Protein AF-A0A6N6TD34-F1 (afdb_monomer_lite)

Radius of gyration: 22.25 Å; chains: 1; bounding box: 47×46×66 Å

Structure (mmCIF, N/CA/C/O backbone):
data_AF-A0A6N6TD34-F1
#
_entry.id   AF-A0A6N6TD34-F1
#
loop_
_atom_site.group_PDB
_atom_site.id
_atom_site.type_symbol
_atom_site.label_atom_id
_atom_site.label_alt_id
_atom_site.label_comp_id
_atom_site.label_asym_id
_atom_site.label_entity_id
_atom_site.label_seq_id
_atom_site.pdbx_PDB_ins_code
_atom_site.Cartn_x
_atom_site.Cartn_y
_atom_site.Cartn_z
_atom_site.occupancy
_atom_site.B_iso_or_equiv
_atom_site.auth_seq_id
_atom_site.auth_comp_id
_atom_site.auth_asym_id
_atom_site.auth_atom_id
_atom_site.pdbx_PDB_model_num
ATOM 1 N N . MET A 1 1 ? 0.868 10.372 37.284 1.00 61.16 1 MET A N 1
ATOM 2 C CA . MET A 1 1 ? 1.304 11.364 36.272 1.00 61.16 1 MET A CA 1
ATOM 3 C C . MET A 1 1 ? 1.058 10.927 34.825 1.00 61.16 1 MET A C 1
ATOM 5 O O . MET A 1 1 ? 0.342 11.646 34.143 1.00 61.16 1 MET A O 1
ATOM 9 N N . ALA A 1 2 ? 1.577 9.792 34.326 1.00 65.50 2 ALA A N 1
ATOM 10 C CA . ALA A 1 2 ? 1.318 9.365 32.933 1.00 65.50 2 ALA A CA 1
ATOM 11 C C . ALA A 1 2 ? -0.139 8.908 32.682 1.00 65.50 2 ALA A C 1
ATOM 13 O O . ALA A 1 2 ? -0.733 9.265 31.669 1.00 65.50 2 ALA A O 1
ATOM 14 N N . CYS A 1 3 ? -0.744 8.189 33.636 1.00 72.50 3 CYS A N 1
ATOM 15 C CA . CYS A 1 3 ? -2.133 7.716 33.539 1.00 72.50 3 CYS A CA 1
ATOM 16 C C . CYS A 1 3 ? -3.143 8.881 33.466 1.00 72.50 3 CYS A C 1
ATOM 18 O O . CYS A 1 3 ? -4.057 8.882 32.643 1.00 72.50 3 CYS A O 1
ATOM 20 N N . ASP A 1 4 ? -2.903 9.937 34.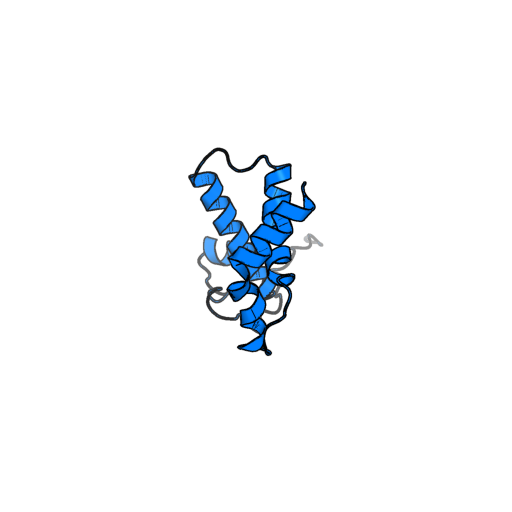250 1.00 85.25 4 ASP A N 1
ATOM 21 C CA . ASP A 1 4 ? -3.771 11.119 34.314 1.00 85.25 4 ASP A CA 1
ATOM 22 C C . ASP A 1 4 ? -3.804 11.904 32.993 1.00 85.25 4 ASP A C 1
ATOM 24 O O . ASP A 1 4 ? -4.788 12.571 32.681 1.00 85.25 4 ASP A O 1
ATOM 28 N N . GLN A 1 5 ? -2.727 11.856 32.201 1.00 85.75 5 GLN A N 1
ATOM 29 C CA . GLN A 1 5 ? -2.686 12.505 30.887 1.00 85.75 5 GLN A CA 1
ATOM 30 C C . GLN A 1 5 ? -3.491 11.729 29.841 1.00 85.75 5 GLN A C 1
ATOM 32 O O . GLN A 1 5 ? -4.214 12.346 29.059 1.00 85.75 5 GLN A O 1
ATOM 37 N N . VAL A 1 6 ? -3.418 10.395 29.860 1.00 85.81 6 VAL A N 1
ATOM 38 C CA . VAL A 1 6 ? -4.194 9.535 28.953 1.00 85.81 6 VAL A CA 1
ATOM 39 C C . VAL A 1 6 ? -5.693 9.687 29.219 1.00 85.81 6 VAL A C 1
ATOM 41 O O . VAL A 1 6 ? -6.456 9.925 28.285 1.00 85.81 6 VAL A O 1
ATOM 44 N N . LEU A 1 7 ? -6.107 9.651 30.491 1.00 87.75 7 LEU A N 1
ATOM 45 C CA . LEU A 1 7 ? -7.499 9.870 30.904 1.00 87.75 7 LEU A CA 1
ATOM 46 C C . LEU A 1 7 ? -8.027 11.242 30.466 1.00 87.75 7 LEU A C 1
ATOM 48 O O . LEU A 1 7 ? -9.112 11.329 29.894 1.00 87.75 7 LEU A O 1
ATOM 52 N N . ARG A 1 8 ? -7.238 12.308 30.659 1.00 89.00 8 ARG A N 1
ATOM 53 C CA . ARG A 1 8 ? -7.602 13.656 30.193 1.00 89.00 8 ARG A CA 1
ATOM 54 C C . ARG A 1 8 ? -7.751 13.734 28.674 1.00 89.00 8 ARG A C 1
ATOM 56 O O . ARG A 1 8 ? -8.643 14.426 28.193 1.00 89.00 8 ARG A O 1
ATOM 63 N N . GLY A 1 9 ? -6.904 13.036 27.918 1.00 86.75 9 GLY A N 1
ATOM 64 C CA . GLY A 1 9 ? -7.044 12.925 26.464 1.00 86.75 9 GLY A CA 1
ATOM 65 C C . GLY A 1 9 ? -8.335 12.210 26.063 1.00 86.75 9 GLY A C 1
ATOM 66 O O . GLY A 1 9 ? -9.062 12.693 25.201 1.00 86.75 9 GLY A O 1
ATOM 67 N N . PHE A 1 10 ? -8.667 11.111 26.743 1.00 85.31 10 PHE A N 1
ATOM 68 C CA . PHE A 1 10 ? -9.892 10.354 26.483 1.00 85.31 10 PHE A CA 1
ATOM 69 C C . PHE A 1 10 ? -11.153 11.179 26.766 1.00 85.31 10 PHE A C 1
ATOM 71 O O . PHE A 1 10 ? -12.077 11.186 25.960 1.00 85.31 10 PHE A O 1
ATOM 78 N N . GLN A 1 11 ? -11.166 11.933 27.870 1.00 87.25 11 GLN A N 1
ATOM 79 C CA . GLN A 1 11 ? -12.269 12.836 28.216 1.00 87.25 11 GLN A CA 1
ATOM 80 C C . GLN A 1 11 ? -12.452 13.953 27.181 1.00 87.25 11 GLN A C 1
ATOM 82 O O . GLN A 1 11 ? -13.576 14.245 26.787 1.00 87.25 11 GLN A O 1
ATOM 87 N N . ARG A 1 12 ? -11.356 14.552 26.696 1.00 89.06 12 ARG A N 1
ATOM 88 C CA . ARG A 1 12 ? -11.404 15.603 25.662 1.00 89.06 12 ARG A CA 1
ATOM 89 C C . ARG A 1 12 ? -11.908 15.091 24.313 1.00 89.06 12 ARG A C 1
ATOM 91 O O . ARG A 1 12 ? -12.532 15.846 23.578 1.00 89.06 12 ARG A O 1
ATOM 98 N N . ASN A 1 13 ? -11.645 13.825 23.999 1.00 85.56 13 ASN A N 1
ATOM 99 C CA . ASN A 1 13 ? -11.964 13.213 22.711 1.00 85.56 13 ASN A CA 1
ATOM 100 C C . ASN A 1 13 ? -13.123 12.211 22.794 1.00 85.56 13 ASN A C 1
ATOM 102 O O . ASN A 1 13 ? -13.284 11.419 21.874 1.00 85.56 13 ASN A O 1
ATOM 106 N N . GLN A 1 14 ? -13.938 12.243 23.854 1.00 83.88 14 GLN A N 1
ATOM 107 C CA . GLN A 1 14 ? -14.966 11.234 24.142 1.00 83.88 14 GLN A CA 1
ATOM 108 C C . GLN A 1 14 ? -15.951 10.995 22.986 1.00 83.88 14 GLN A C 1
ATOM 110 O O . GLN A 1 14 ? -16.412 9.872 22.791 1.00 83.88 14 GLN A O 1
ATOM 115 N N . ALA A 1 15 ? -16.245 12.026 22.193 1.00 85.25 15 ALA A N 1
ATOM 116 C CA . ALA A 1 15 ? -17.125 11.909 21.036 1.00 85.25 15 ALA A CA 1
ATOM 117 C C . ALA A 1 15 ? -16.579 10.954 19.957 1.00 85.25 15 ALA A C 1
ATOM 119 O O . ALA A 1 15 ? -17.361 10.277 19.300 1.00 85.25 15 ALA A O 1
ATOM 120 N N . GLU A 1 16 ? -15.256 10.857 19.784 1.00 82.31 16 GLU A N 1
ATOM 121 C CA . GLU A 1 16 ? -14.639 10.054 18.719 1.00 82.31 16 GLU A CA 1
ATOM 122 C C . GLU A 1 16 ? -14.764 8.533 18.959 1.00 82.31 16 GLU A C 1
ATOM 124 O O . GLU A 1 16 ? -15.252 7.844 18.062 1.00 82.31 16 GLU A O 1
ATOM 129 N N . PRO A 1 17 ? -14.424 7.974 20.144 1.00 76.44 17 PRO A N 1
ATOM 130 C CA . PRO A 1 17 ? -14.654 6.560 20.447 1.00 76.44 17 PRO A CA 1
ATOM 131 C C . PRO A 1 17 ? -16.132 6.158 20.438 1.00 76.44 17 PRO A C 1
ATOM 133 O O . PRO A 1 17 ? -16.449 5.018 20.109 1.00 76.44 17 PRO A O 1
ATOM 136 N N . LEU A 1 18 ? -17.041 7.072 20.802 1.00 84.75 18 LEU A N 1
ATOM 137 C CA . LEU A 1 18 ? -18.475 6.778 20.892 1.00 84.75 18 LEU A CA 1
ATOM 138 C C . LEU A 1 18 ? -19.179 6.720 19.529 1.00 84.75 18 LEU A C 1
ATOM 140 O O . LEU A 1 18 ? -20.274 6.167 19.460 1.00 84.75 18 LEU A O 1
ATOM 144 N N . ARG A 1 19 ? -18.535 7.166 18.437 1.00 82.62 19 ARG A N 1
ATOM 145 C CA . ARG A 1 19 ? -19.054 7.019 17.059 1.00 82.62 19 ARG A CA 1
ATOM 146 C C . ARG A 1 19 ? -19.368 5.569 16.679 1.00 82.62 19 ARG A C 1
ATOM 148 O O . ARG A 1 19 ? -20.131 5.331 15.748 1.00 82.62 19 ARG A O 1
ATOM 155 N N . VAL A 1 20 ? -18.786 4.591 17.375 1.00 83.06 20 VAL A N 1
ATOM 156 C CA . VAL A 1 20 ? -19.076 3.171 17.140 1.00 83.06 20 VAL A CA 1
ATOM 157 C C . VAL A 1 20 ? -20.521 2.792 17.475 1.00 83.06 20 VAL A C 1
ATOM 159 O O . VAL A 1 20 ? -21.049 1.851 16.891 1.00 83.06 20 VAL A O 1
ATOM 162 N N . LEU A 1 21 ? -21.184 3.543 18.362 1.00 87.31 21 LEU A N 1
ATOM 163 C CA . LEU A 1 21 ? -22.600 3.338 18.680 1.00 87.31 21 LEU A CA 1
ATOM 164 C C . LEU A 1 21 ? -23.507 3.708 17.496 1.00 87.31 21 LEU A C 1
ATOM 166 O O . LEU A 1 21 ? -24.531 3.062 17.293 1.00 87.31 21 LEU A O 1
ATOM 170 N N . ASP A 1 22 ? -23.097 4.682 16.677 1.00 89.50 22 ASP A N 1
ATOM 171 C CA . ASP A 1 22 ? -23.826 5.098 15.471 1.00 89.50 22 ASP A CA 1
ATOM 172 C C . ASP A 1 22 ? -23.577 4.161 14.273 1.00 89.50 22 ASP A C 1
ATOM 174 O O . ASP A 1 22 ? -24.336 4.166 13.301 1.00 89.50 22 ASP A O 1
ATOM 178 N N . ARG A 1 23 ? -22.484 3.383 14.305 1.00 86.38 23 ARG A N 1
ATOM 179 C CA . ARG A 1 23 ? -22.021 2.501 13.216 1.00 86.38 23 ARG A CA 1
ATOM 180 C C . ARG A 1 23 ? -21.552 1.144 13.755 1.00 86.38 23 ARG A C 1
ATOM 182 O O . ARG A 1 23 ? -20.350 0.864 13.743 1.00 86.38 23 ARG A O 1
ATOM 189 N N . PRO A 1 24 ? -22.483 0.287 14.209 1.00 83.25 24 PRO A N 1
ATOM 190 C CA . PRO A 1 24 ? -22.146 -1.011 14.798 1.00 83.25 24 PRO A CA 1
ATOM 191 C C . PRO A 1 24 ? -21.564 -2.008 13.782 1.00 83.25 24 PRO A C 1
ATOM 193 O O . PRO A 1 24 ? -20.987 -3.020 14.170 1.00 83.25 24 PRO A O 1
ATOM 196 N N . ASP A 1 25 ? -21.708 -1.738 12.482 1.00 88.81 25 ASP A N 1
ATOM 197 C CA . ASP A 1 25 ? -21.123 -2.521 11.392 1.00 88.81 25 ASP A CA 1
ATOM 198 C C . ASP A 1 25 ? -19.595 -2.360 11.281 1.00 88.81 25 ASP A C 1
ATOM 200 O O . ASP A 1 25 ? -18.916 -3.220 10.710 1.00 88.81 25 ASP A O 1
ATOM 204 N N . LEU A 1 26 ? -19.034 -1.284 11.843 1.00 82.81 26 LEU A N 1
ATOM 205 C CA . LEU A 1 26 ? -17.600 -1.026 11.818 1.00 82.81 26 LEU A CA 1
ATOM 206 C C . LEU A 1 26 ? -16.896 -1.657 13.031 1.00 82.81 26 LEU A C 1
ATOM 208 O O . LEU A 1 26 ? -17.380 -1.560 14.159 1.00 82.81 26 LEU A O 1
ATOM 212 N N . PRO A 1 27 ? -15.707 -2.263 12.850 1.00 83.81 27 PRO A N 1
ATOM 213 C CA . PRO A 1 27 ? -14.945 -2.797 13.972 1.00 83.81 27 PRO A CA 1
ATOM 214 C C . PRO A 1 27 ? -14.549 -1.704 14.975 1.00 83.81 27 PRO A C 1
ATOM 216 O O . PRO A 1 27 ? -14.009 -0.671 14.586 1.00 83.81 27 PRO A O 1
ATOM 219 N N . ILE A 1 28 ? -14.692 -1.994 16.273 1.00 85.50 28 ILE A N 1
ATOM 220 C CA . ILE A 1 28 ? -14.240 -1.126 17.382 1.00 85.50 28 ILE A CA 1
ATOM 221 C C . ILE A 1 28 ? -12.720 -0.875 17.385 1.00 85.50 28 ILE A C 1
ATOM 223 O O . ILE A 1 28 ? -12.232 0.014 18.077 1.00 85.50 28 ILE A O 1
ATOM 227 N N . HIS A 1 29 ? -11.956 -1.691 16.654 1.00 84.50 29 HIS A N 1
ATOM 228 C CA . HIS A 1 29 ? -10.499 -1.666 16.629 1.00 84.50 29 HIS A CA 1
ATOM 229 C C . HIS A 1 29 ? -9.955 -1.212 15.268 1.00 84.50 29 HIS A C 1
ATOM 231 O O . HIS A 1 29 ? -10.480 -1.541 14.201 1.00 84.50 29 HIS A O 1
ATOM 237 N N . ASN A 1 30 ? -8.801 -0.556 15.287 1.00 87.88 30 ASN A N 1
ATOM 238 C CA . ASN A 1 30 ? -8.093 -0.069 14.101 1.00 87.88 30 ASN A CA 1
ATOM 239 C C . ASN A 1 30 ? -7.037 -1.066 13.561 1.00 87.88 30 ASN A C 1
ATOM 241 O O . ASN A 1 30 ? -6.242 -0.692 12.697 1.00 87.88 30 ASN A O 1
ATOM 245 N N . ASN A 1 31 ? -7.033 -2.329 14.019 1.00 90.00 31 ASN A N 1
ATOM 246 C CA . ASN A 1 31 ? -5.998 -3.342 13.736 1.00 90.00 31 ASN A CA 1
ATOM 247 C C . ASN A 1 31 ? -5.573 -3.432 12.258 1.00 90.00 31 ASN A C 1
ATOM 249 O O . ASN A 1 31 ? -4.385 -3.555 11.948 1.00 90.00 31 ASN A O 1
ATOM 253 N N . ARG A 1 32 ? -6.533 -3.364 11.322 1.00 86.06 32 ARG A N 1
ATOM 254 C CA . ARG A 1 32 ? -6.248 -3.377 9.875 1.00 86.06 32 ARG A CA 1
ATOM 255 C C . ARG A 1 32 ? -5.429 -2.161 9.438 1.00 86.06 32 ARG A C 1
ATOM 257 O O . ARG A 1 32 ? -4.461 -2.320 8.699 1.00 86.06 32 ARG A O 1
ATOM 264 N N . GLY A 1 33 ? -5.784 -0.972 9.919 1.00 85.69 33 GLY A N 1
ATOM 265 C CA . GLY A 1 33 ? -5.054 0.260 9.629 1.00 85.69 33 GLY A CA 1
ATOM 266 C C . GLY A 1 33 ? -3.650 0.250 10.232 1.00 85.69 33 GLY A C 1
ATOM 267 O O . GLY A 1 33 ? -2.682 0.571 9.544 1.00 85.69 33 GLY A O 1
ATOM 268 N N . GLU A 1 34 ? -3.511 -0.195 11.483 1.00 91.75 34 GLU A N 1
ATOM 269 C CA . GLU A 1 34 ? -2.196 -0.320 12.124 1.00 91.75 34 GLU A CA 1
ATOM 270 C C . GLU A 1 34 ? -1.291 -1.295 11.377 1.00 91.75 34 GLU A C 1
ATOM 272 O O . GLU A 1 34 ? -0.124 -0.990 11.127 1.00 91.75 34 GLU A O 1
ATOM 277 N N . THR A 1 35 ? -1.837 -2.440 10.961 1.00 89.38 35 THR A N 1
ATOM 278 C CA . THR A 1 35 ? -1.110 -3.433 10.164 1.00 89.38 35 THR A CA 1
ATOM 279 C C . THR A 1 35 ? -0.634 -2.836 8.841 1.00 89.38 35 THR A C 1
ATOM 281 O O . THR A 1 35 ? 0.551 -2.945 8.518 1.00 89.38 35 THR A O 1
ATOM 284 N N . ASP A 1 36 ? -1.509 -2.127 8.122 1.00 86.12 36 ASP A N 1
ATOM 285 C CA . ASP A 1 36 ? -1.165 -1.471 6.858 1.00 86.12 36 ASP A CA 1
ATOM 286 C C . ASP A 1 36 ? -0.066 -0.401 7.046 1.00 86.12 36 ASP A C 1
ATOM 288 O O . ASP A 1 36 ? 0.800 -0.235 6.181 1.00 86.12 36 ASP A O 1
ATOM 292 N N . LEU A 1 37 ? -0.028 0.307 8.178 1.00 86.62 37 LEU A N 1
ATOM 293 C CA . LEU A 1 37 ? 1.005 1.309 8.475 1.00 86.62 37 LEU A CA 1
ATOM 294 C C . LEU A 1 37 ? 2.320 0.702 8.982 1.00 86.62 37 LEU A C 1
ATOM 296 O O . LEU A 1 37 ? 3.396 1.273 8.759 1.00 86.62 37 LEU A O 1
ATOM 300 N N . ARG A 1 38 ? 2.260 -0.461 9.636 1.00 89.31 38 ARG A N 1
ATOM 301 C CA . ARG A 1 38 ? 3.392 -1.076 10.342 1.00 89.31 38 ARG A CA 1
ATOM 302 C C . ARG A 1 38 ? 4.595 -1.315 9.441 1.00 89.31 38 ARG A C 1
ATOM 304 O O . ARG A 1 38 ? 5.725 -1.062 9.857 1.00 89.31 38 ARG A O 1
ATOM 311 N N . ASP A 1 39 ? 4.373 -1.747 8.205 1.00 87.31 39 ASP A N 1
ATOM 312 C CA . ASP A 1 39 ? 5.455 -2.004 7.251 1.00 87.31 39 ASP A CA 1
ATOM 313 C C . ASP A 1 39 ? 6.216 -0.724 6.882 1.00 87.31 39 ASP A C 1
ATOM 315 O O . ASP A 1 39 ? 7.449 -0.725 6.819 1.00 87.31 39 ASP A O 1
ATOM 319 N N . ARG A 1 40 ? 5.505 0.405 6.733 1.00 86.25 40 ARG A N 1
ATOM 320 C CA . ARG A 1 40 ? 6.124 1.716 6.476 1.00 86.25 40 ARG A CA 1
ATOM 321 C C . ARG A 1 40 ? 6.977 2.149 7.663 1.00 86.25 40 ARG A C 1
ATOM 323 O O . ARG A 1 40 ? 8.116 2.576 7.468 1.00 86.25 40 ARG A O 1
ATOM 330 N N . VAL A 1 41 ? 6.455 2.002 8.881 1.00 89.38 41 VAL A N 1
ATOM 331 C CA . VAL A 1 41 ? 7.158 2.367 10.122 1.00 89.38 41 VAL A CA 1
ATOM 332 C C . VAL A 1 41 ? 8.403 1.504 10.324 1.00 89.38 41 VAL A C 1
ATOM 334 O O . VAL A 1 41 ? 9.488 2.046 10.537 1.00 89.38 41 VAL A O 1
ATOM 337 N N . LYS A 1 42 ? 8.287 0.178 10.172 1.00 90.12 42 LYS A N 1
ATOM 338 C CA . LYS A 1 42 ? 9.426 -0.753 10.235 1.00 90.12 42 LYS A CA 1
ATOM 339 C C . LYS A 1 42 ? 10.502 -0.368 9.229 1.00 90.12 42 LYS A C 1
ATOM 341 O O . LYS A 1 42 ? 11.662 -0.197 9.597 1.00 90.12 42 LYS A O 1
ATOM 346 N N . LYS A 1 43 ? 10.120 -0.169 7.964 1.00 86.25 43 LYS A N 1
ATOM 347 C CA . LYS A 1 43 ? 11.090 0.142 6.916 1.00 86.25 43 LYS A CA 1
ATOM 348 C C . LYS A 1 43 ? 11.698 1.533 7.097 1.00 86.25 43 LYS A C 1
ATOM 350 O O . LYS A 1 43 ? 12.849 1.721 6.724 1.00 86.25 43 LYS A O 1
ATOM 355 N N . ARG A 1 44 ? 10.971 2.509 7.658 1.00 87.69 44 ARG A N 1
ATOM 356 C CA . ARG A 1 44 ? 11.527 3.823 8.036 1.00 87.69 44 ARG A CA 1
ATOM 357 C C . ARG A 1 44 ? 12.559 3.678 9.148 1.00 87.69 44 ARG A C 1
ATOM 359 O O . ARG A 1 44 ? 13.610 4.298 9.054 1.00 87.69 44 ARG A O 1
ATOM 366 N N . ARG A 1 45 ? 12.264 2.864 10.166 1.00 87.69 45 ARG A N 1
ATOM 367 C CA . ARG A 1 45 ? 13.169 2.622 11.296 1.00 87.69 45 ARG A CA 1
ATOM 368 C C . ARG A 1 45 ? 14.487 2.000 10.838 1.00 87.69 45 ARG A C 1
ATOM 370 O O . ARG A 1 45 ? 15.534 2.428 11.294 1.00 87.69 45 ARG A O 1
ATOM 377 N N . ILE A 1 46 ? 14.427 1.046 9.908 1.00 87.75 46 ILE A N 1
ATOM 378 C CA . ILE A 1 46 ? 15.618 0.386 9.349 1.00 87.75 46 ILE A CA 1
ATOM 379 C C . ILE A 1 46 ? 16.382 1.320 8.403 1.00 87.75 46 ILE A C 1
ATOM 381 O O . ILE A 1 46 ? 17.599 1.405 8.475 1.00 87.75 46 ILE A O 1
ATOM 385 N N . SER A 1 47 ? 15.685 2.035 7.513 1.00 81.81 47 SER A N 1
ATOM 386 C CA . SER A 1 47 ? 16.340 2.844 6.476 1.00 81.81 47 SER A CA 1
ATOM 387 C C . SER A 1 47 ? 16.652 4.285 6.895 1.00 81.81 47 SER A C 1
ATOM 389 O O . SER A 1 47 ? 16.998 5.079 6.029 1.00 81.81 47 SER A O 1
ATOM 391 N N . ALA A 1 48 ? 16.424 4.655 8.161 1.00 84.94 48 ALA A N 1
ATOM 392 C CA . ALA A 1 48 ? 16.468 6.036 8.664 1.00 84.94 48 ALA A CA 1
ATOM 393 C C . ALA A 1 48 ? 15.609 7.050 7.864 1.00 84.94 48 ALA A C 1
ATOM 395 O O . ALA A 1 48 ? 15.848 8.254 7.890 1.00 84.94 48 ALA A O 1
ATOM 396 N N . GLY A 1 49 ? 14.566 6.575 7.172 1.00 82.50 49 GLY A N 1
ATOM 397 C CA . GLY A 1 49 ? 13.722 7.402 6.300 1.00 82.50 49 GLY A CA 1
ATOM 398 C C . GLY A 1 49 ? 14.367 7.794 4.962 1.00 82.50 49 GLY A C 1
ATOM 399 O O . GLY A 1 49 ? 15.391 7.252 4.563 1.00 82.50 49 GLY A O 1
ATOM 400 N N . ALA A 1 50 ? 13.705 8.687 4.223 1.00 83.19 50 ALA A N 1
ATOM 401 C CA . ALA A 1 50 ? 14.216 9.249 2.972 1.00 83.19 50 ALA A CA 1
ATOM 402 C C . ALA A 1 50 ? 14.867 10.612 3.243 1.00 83.19 50 ALA A C 1
ATOM 404 O O . ALA A 1 50 ? 14.314 11.413 3.997 1.00 83.19 50 ALA A O 1
ATOM 405 N N . ARG A 1 51 ? 16.022 10.871 2.615 1.00 85.56 51 ARG A N 1
ATOM 406 C CA . ARG A 1 51 ? 16.782 12.127 2.766 1.00 85.56 51 ARG A CA 1
ATOM 407 C C . ARG A 1 51 ? 16.270 13.267 1.879 1.00 85.56 51 ARG A C 1
ATOM 409 O O . ARG A 1 51 ? 16.594 14.416 2.138 1.00 85.56 51 ARG A O 1
ATOM 416 N N . SER A 1 52 ? 15.471 12.954 0.859 1.00 91.00 52 SER A N 1
ATOM 417 C CA . SER A 1 52 ? 14.867 13.920 -0.061 1.00 91.00 52 SER A CA 1
ATOM 418 C C . SER A 1 52 ? 13.365 13.687 -0.197 1.00 91.00 52 SER A C 1
ATOM 420 O O . SER A 1 52 ? 12.872 12.573 0.016 1.00 91.00 52 SER A O 1
ATOM 422 N N . GLU A 1 53 ? 12.638 14.739 -0.572 1.00 90.06 53 GLU A N 1
ATOM 423 C CA . GLU A 1 53 ? 11.199 14.656 -0.824 1.00 90.06 53 GLU A CA 1
ATOM 424 C C . GLU A 1 53 ? 10.896 13.758 -2.030 1.00 90.06 53 GLU A C 1
ATOM 426 O O . GLU A 1 53 ? 10.060 12.867 -1.937 1.00 90.06 53 GLU A O 1
ATOM 431 N N . VAL A 1 54 ? 11.675 13.876 -3.110 1.00 91.44 54 VAL A N 1
ATOM 432 C CA . VAL A 1 54 ? 11.554 13.002 -4.290 1.00 91.44 54 VAL A CA 1
ATOM 433 C C . VAL A 1 54 ? 11.744 11.530 -3.909 1.00 91.44 54 VAL A C 1
ATOM 435 O O . VAL A 1 54 ? 10.930 10.683 -4.264 1.00 91.44 54 VAL A O 1
ATOM 438 N N . GLY A 1 55 ? 12.767 11.208 -3.109 1.00 89.50 55 GLY A N 1
ATOM 439 C CA . GLY A 1 55 ? 13.002 9.833 -2.660 1.00 89.50 55 GLY A CA 1
ATOM 440 C C . GLY A 1 55 ? 11.888 9.301 -1.753 1.00 89.50 55 GLY A C 1
ATOM 441 O O . GLY A 1 55 ? 11.568 8.110 -1.793 1.00 89.50 55 GLY A O 1
ATOM 442 N N . ARG A 1 56 ? 11.268 10.176 -0.952 1.00 89.31 56 ARG A N 1
ATOM 443 C CA . ARG A 1 56 ? 10.089 9.841 -0.144 1.00 89.31 56 ARG A CA 1
ATOM 444 C C . ARG A 1 56 ? 8.895 9.519 -1.037 1.00 89.31 56 ARG A C 1
ATOM 446 O O . ARG A 1 56 ? 8.287 8.469 -0.849 1.00 89.31 56 ARG A O 1
ATOM 453 N N . GLN A 1 57 ? 8.617 10.372 -2.020 1.00 91.50 57 GLN A N 1
ATOM 454 C CA . GLN A 1 57 ? 7.522 10.195 -2.969 1.00 91.50 57 GLN A CA 1
ATOM 455 C C . GLN A 1 57 ? 7.684 8.911 -3.775 1.00 91.50 57 GLN A C 1
ATOM 457 O O . GLN A 1 57 ? 6.771 8.094 -3.766 1.00 91.50 57 GLN A O 1
ATOM 462 N N . CYS A 1 58 ? 8.856 8.667 -4.374 1.00 90.06 58 CYS A N 1
ATOM 463 C CA . CYS A 1 58 ? 9.128 7.424 -5.100 1.00 90.06 58 CYS A CA 1
ATOM 464 C C . CYS A 1 58 ? 8.888 6.193 -4.218 1.00 90.06 58 CYS A C 1
ATOM 466 O O . CYS A 1 58 ? 8.261 5.222 -4.627 1.00 90.06 58 CYS A O 1
ATOM 468 N N . ARG A 1 59 ? 9.365 6.216 -2.973 1.00 88.31 59 ARG A N 1
ATOM 469 C CA . ARG A 1 59 ? 9.165 5.092 -2.058 1.00 88.31 59 ARG A CA 1
ATOM 470 C C . ARG A 1 59 ? 7.695 4.879 -1.709 1.00 88.31 59 ARG A C 1
ATOM 472 O O . ARG A 1 59 ? 7.257 3.732 -1.657 1.00 88.31 59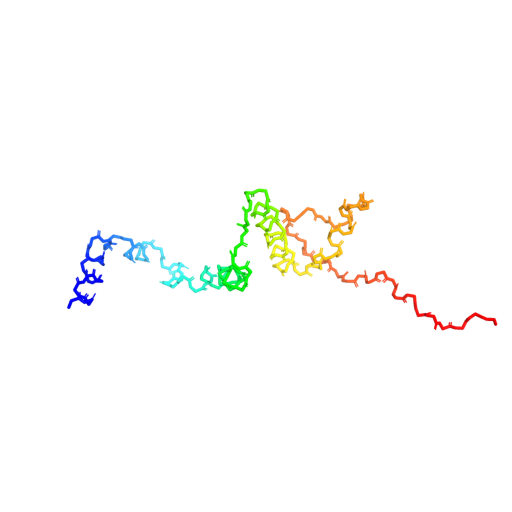 ARG A O 1
ATOM 479 N N . ASP A 1 60 ? 6.965 5.952 -1.425 1.00 89.69 60 ASP A N 1
ATOM 480 C CA . ASP A 1 60 ? 5.556 5.874 -1.049 1.00 89.69 60 ASP A CA 1
ATOM 481 C C . ASP A 1 60 ? 4.688 5.429 -2.246 1.00 89.69 60 ASP A C 1
ATOM 483 O O . ASP A 1 60 ? 3.782 4.615 -2.054 1.00 89.69 60 ASP A O 1
ATOM 487 N N . THR A 1 61 ? 5.009 5.849 -3.478 1.00 91.88 61 THR A N 1
ATOM 488 C CA . THR A 1 61 ? 4.328 5.386 -4.702 1.00 91.88 61 THR A CA 1
ATOM 489 C C . THR A 1 61 ? 4.625 3.921 -5.012 1.00 91.88 61 THR A C 1
ATOM 491 O O . THR A 1 61 ? 3.701 3.143 -5.235 1.00 91.88 61 THR A O 1
ATOM 494 N N . PHE A 1 62 ? 5.884 3.479 -4.958 1.00 91.12 62 PHE A N 1
ATOM 495 C CA . PHE A 1 62 ? 6.198 2.062 -5.177 1.00 91.12 62 PHE A CA 1
ATOM 496 C C . PHE A 1 62 ? 5.601 1.163 -4.087 1.00 91.12 62 PHE A C 1
ATOM 498 O O . PHE A 1 62 ? 5.095 0.083 -4.391 1.00 91.12 62 PHE A O 1
ATOM 505 N N . ALA A 1 63 ? 5.588 1.613 -2.829 1.00 89.38 63 ALA A N 1
ATOM 506 C CA . ALA A 1 63 ? 4.968 0.865 -1.738 1.00 89.38 63 ALA A CA 1
ATOM 507 C C . ALA A 1 63 ? 3.440 0.765 -1.883 1.00 89.38 63 ALA A C 1
ATOM 509 O O . ALA A 1 63 ? 2.864 -0.271 -1.544 1.00 89.38 63 ALA A O 1
ATOM 510 N N . SER A 1 64 ? 2.767 1.815 -2.368 1.00 89.50 64 SER A N 1
ATOM 511 C CA . SER A 1 64 ? 1.322 1.765 -2.622 1.00 89.50 64 SER A CA 1
ATOM 512 C C . SER A 1 64 ? 0.984 0.837 -3.794 1.00 89.50 64 SER A C 1
ATOM 514 O O . SER A 1 64 ? 0.036 0.051 -3.689 1.00 89.50 64 SER A O 1
ATOM 516 N N . LEU A 1 65 ? 1.797 0.840 -4.857 1.00 91.88 65 LEU A N 1
ATOM 517 C CA . LEU A 1 65 ? 1.676 -0.093 -5.980 1.00 91.88 65 LEU A CA 1
ATOM 518 C C . LEU A 1 65 ? 1.860 -1.546 -5.529 1.00 91.88 65 LEU A C 1
ATOM 520 O O . LEU A 1 65 ? 0.980 -2.370 -5.768 1.00 91.88 65 LEU A O 1
ATOM 524 N N . GLU A 1 66 ? 2.944 -1.858 -4.808 1.00 91.12 66 GLU A N 1
ATOM 525 C CA . GLU A 1 66 ? 3.218 -3.215 -4.311 1.00 91.12 66 GLU A CA 1
ATOM 526 C C . GLU A 1 66 ? 2.061 -3.745 -3.452 1.00 91.12 66 GLU A C 1
ATOM 528 O O . GLU A 1 66 ? 1.589 -4.870 -3.645 1.00 91.12 66 GLU A O 1
ATOM 533 N N . LYS A 1 67 ? 1.557 -2.919 -2.526 1.00 89.06 67 LYS A N 1
ATOM 534 C CA . LYS A 1 67 ? 0.428 -3.285 -1.664 1.00 89.06 67 LYS A CA 1
ATOM 535 C C . LYS A 1 67 ? -0.844 -3.547 -2.456 1.00 89.06 67 LYS A C 1
ATOM 537 O O . LYS A 1 67 ? -1.564 -4.489 -2.134 1.00 89.06 67 LYS A O 1
ATOM 542 N N . THR A 1 68 ? -1.123 -2.740 -3.473 1.00 90.19 68 THR A N 1
ATOM 543 C CA . THR A 1 68 ? -2.322 -2.906 -4.301 1.00 90.19 68 THR A CA 1
ATOM 544 C C . THR A 1 68 ? -2.227 -4.180 -5.136 1.00 90.19 68 THR A C 1
ATOM 546 O O . THR A 1 68 ? -3.166 -4.973 -5.127 1.00 90.19 68 THR A O 1
ATOM 549 N N . CYS A 1 69 ? -1.066 -4.455 -5.740 1.00 89.94 69 CYS A N 1
ATOM 550 C CA . CYS A 1 69 ? -0.805 -5.720 -6.429 1.00 89.94 69 CYS A CA 1
ATOM 551 C C . CYS A 1 69 ? -1.015 -6.919 -5.494 1.00 89.94 69 CYS A C 1
ATOM 553 O O . CYS A 1 69 ? -1.730 -7.856 -5.845 1.00 89.94 69 CYS A O 1
ATOM 555 N N . ARG A 1 70 ? -0.483 -6.861 -4.263 1.00 87.44 70 ARG A N 1
ATOM 556 C CA . ARG A 1 70 ? -0.668 -7.926 -3.265 1.00 87.44 70 ARG A CA 1
ATOM 557 C C . ARG A 1 70 ? -2.136 -8.106 -2.867 1.00 87.44 70 ARG A C 1
ATOM 559 O O . ARG A 1 70 ? -2.584 -9.244 -2.775 1.00 87.44 70 ARG A O 1
ATOM 566 N N . LYS A 1 71 ? -2.889 -7.015 -2.668 1.00 86.75 71 LYS A N 1
ATOM 567 C CA . LYS A 1 71 ? -4.331 -7.058 -2.348 1.00 86.75 71 LYS A CA 1
ATOM 568 C C . LYS A 1 71 ? -5.163 -7.676 -3.479 1.00 86.75 71 LYS A C 1
ATOM 570 O O . LYS A 1 71 ? -6.176 -8.301 -3.195 1.00 86.75 71 LYS A O 1
ATOM 575 N N . GLN A 1 72 ? -4.727 -7.532 -4.730 1.00 87.88 72 GLN A N 1
ATOM 576 C CA . GLN A 1 72 ? -5.399 -8.103 -5.902 1.00 87.88 72 GLN A CA 1
ATOM 577 C C . GLN 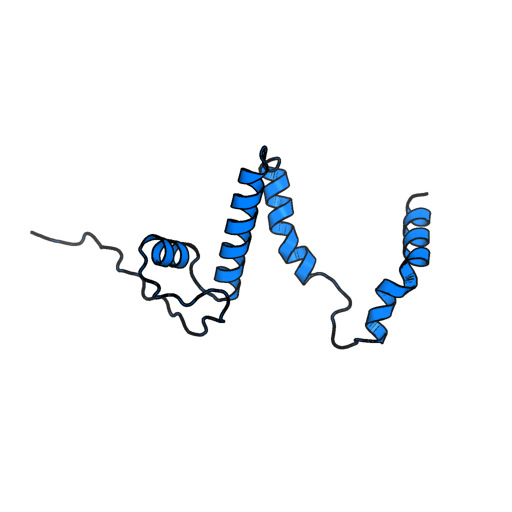A 1 72 ? -4.838 -9.463 -6.358 1.00 87.88 72 GLN A C 1
ATOM 579 O O . GLN A 1 72 ? -5.330 -10.030 -7.327 1.00 87.88 72 GLN A O 1
ATOM 584 N N . GLY A 1 73 ? -3.815 -10.003 -5.687 1.00 85.94 73 GLY A N 1
ATOM 585 C CA . GLY A 1 73 ? -3.201 -11.286 -6.055 1.00 85.94 73 GLY A CA 1
ATOM 586 C C . GLY A 1 73 ? -2.294 -11.240 -7.294 1.00 85.94 73 GLY A C 1
ATOM 587 O O . GLY A 1 73 ? -1.928 -12.288 -7.823 1.00 85.94 73 GLY A O 1
ATOM 588 N N . VAL A 1 74 ? -1.891 -10.050 -7.746 1.00 88.25 74 VAL A N 1
ATOM 589 C CA . VAL A 1 74 ? -1.006 -9.853 -8.904 1.00 88.25 74 VAL A CA 1
ATOM 590 C C . VAL A 1 74 ? 0.452 -9.737 -8.446 1.00 88.25 74 VAL A C 1
ATOM 592 O O . VAL A 1 74 ? 0.762 -9.142 -7.412 1.00 88.25 74 VAL A O 1
ATOM 595 N N . SER A 1 75 ? 1.385 -10.292 -9.225 1.00 88.50 75 SER A N 1
ATOM 596 C CA . SER A 1 75 ? 2.822 -10.095 -8.992 1.00 88.50 75 SER A CA 1
ATOM 597 C C . SER A 1 75 ? 3.214 -8.645 -9.285 1.00 88.50 75 SER A C 1
ATOM 599 O O . SER A 1 75 ? 3.036 -8.179 -10.408 1.00 88.50 75 SER A O 1
ATOM 601 N N . PHE A 1 76 ? 3.800 -7.951 -8.304 1.00 90.06 76 PHE A N 1
ATOM 602 C CA . PHE A 1 76 ? 4.286 -6.576 -8.478 1.00 90.06 76 PHE A CA 1
ATOM 603 C C . PHE A 1 76 ? 5.259 -6.441 -9.659 1.00 90.06 76 PHE A C 1
ATOM 605 O O . PHE A 1 76 ? 5.116 -5.525 -10.460 1.00 90.06 76 PHE A O 1
ATOM 612 N N . TRP A 1 77 ? 6.195 -7.382 -9.810 1.00 90.56 77 TRP A N 1
ATOM 613 C CA . TRP A 1 77 ? 7.172 -7.354 -10.902 1.00 90.56 77 TRP A CA 1
ATOM 614 C C . TRP A 1 77 ? 6.539 -7.573 -12.274 1.00 90.56 77 TRP A C 1
ATOM 616 O O . TRP A 1 77 ? 6.878 -6.854 -13.203 1.00 90.56 77 TRP A O 1
ATOM 626 N N . ALA A 1 78 ? 5.575 -8.493 -12.381 1.00 88.69 78 ALA A N 1
ATOM 627 C CA . ALA A 1 78 ? 4.860 -8.716 -13.640 1.00 88.69 78 ALA A CA 1
ATOM 628 C C . ALA A 1 78 ? 4.053 -7.473 -14.041 1.00 88.69 78 ALA A C 1
ATOM 630 O O . ALA A 1 78 ? 4.014 -7.110 -15.208 1.00 88.69 78 ALA A O 1
ATOM 631 N N . TYR A 1 79 ? 3.455 -6.790 -13.058 1.00 89.88 79 TYR A N 1
ATOM 632 C CA . TYR A 1 79 ? 2.775 -5.517 -13.284 1.00 89.88 79 TYR A CA 1
ATOM 633 C C . TYR A 1 79 ? 3.730 -4.408 -13.729 1.00 89.88 79 TYR A C 1
ATOM 635 O O . TYR A 1 79 ? 3.406 -3.639 -14.628 1.00 89.88 79 TYR A O 1
ATOM 643 N N . LEU A 1 80 ? 4.907 -4.313 -13.111 1.00 91.88 80 LEU A N 1
ATOM 644 C CA . LEU A 1 80 ? 5.892 -3.304 -13.480 1.00 91.88 80 LEU A CA 1
ATOM 645 C C . LEU A 1 80 ? 6.430 -3.541 -14.897 1.00 91.88 80 LEU A C 1
ATOM 647 O O . LEU A 1 80 ? 6.515 -2.597 -15.674 1.00 91.88 80 LEU A O 1
ATOM 651 N N . GLU A 1 81 ? 6.742 -4.790 -15.238 1.00 91.81 81 GLU A N 1
ATOM 652 C CA . GLU A 1 81 ? 7.212 -5.186 -16.567 1.00 91.81 81 GLU A CA 1
ATOM 653 C C . GLU A 1 81 ? 6.158 -4.907 -17.644 1.00 91.81 81 GLU A C 1
ATOM 655 O O . GLU A 1 81 ? 6.472 -4.268 -18.642 1.00 91.81 81 GLU A O 1
ATOM 660 N N . ASP A 1 82 ? 4.893 -5.266 -17.401 1.00 90.44 82 ASP A N 1
ATOM 661 C CA . ASP A 1 82 ? 3.768 -4.974 -18.301 1.00 90.44 82 ASP A CA 1
ATOM 662 C C . ASP A 1 82 ? 3.627 -3.473 -18.607 1.00 90.44 82 ASP A C 1
ATOM 664 O O . ASP A 1 82 ? 3.355 -3.085 -19.746 1.00 90.44 82 ASP A O 1
ATOM 668 N N . ARG A 1 83 ? 3.860 -2.616 -17.601 1.00 91.00 83 ARG A N 1
ATOM 669 C CA . ARG A 1 83 ? 3.788 -1.153 -17.743 1.00 91.00 83 ARG A CA 1
ATOM 670 C C . ARG A 1 83 ? 5.009 -0.551 -18.422 1.00 91.00 83 ARG A C 1
ATOM 672 O O . ARG A 1 83 ? 4.846 0.366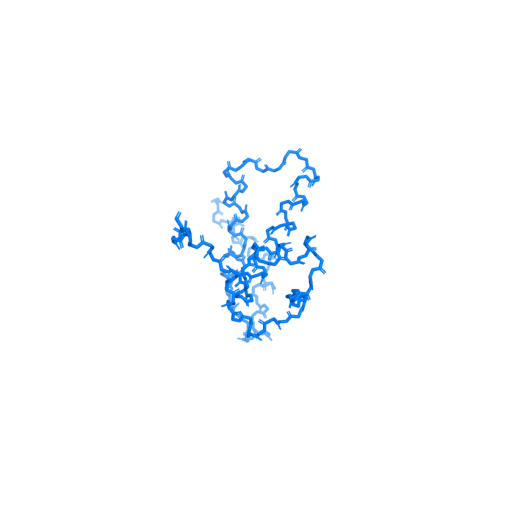 -19.219 1.00 91.00 83 ARG A O 1
ATOM 679 N N . VAL A 1 84 ? 6.207 -1.046 -18.124 1.00 92.12 84 VAL A N 1
ATOM 680 C CA . VAL A 1 84 ? 7.449 -0.553 -18.741 1.00 92.12 84 VAL A CA 1
ATOM 681 C C . VAL A 1 84 ? 7.551 -1.004 -20.199 1.00 92.12 84 VAL A C 1
ATOM 683 O O . VAL A 1 84 ? 7.956 -0.217 -21.048 1.00 92.12 84 VAL A O 1
ATOM 686 N N . ALA A 1 85 ? 7.131 -2.234 -20.506 1.00 91.81 85 ALA A N 1
ATOM 687 C CA . ALA A 1 85 ? 7.108 -2.778 -21.863 1.00 91.81 85 ALA A CA 1
ATOM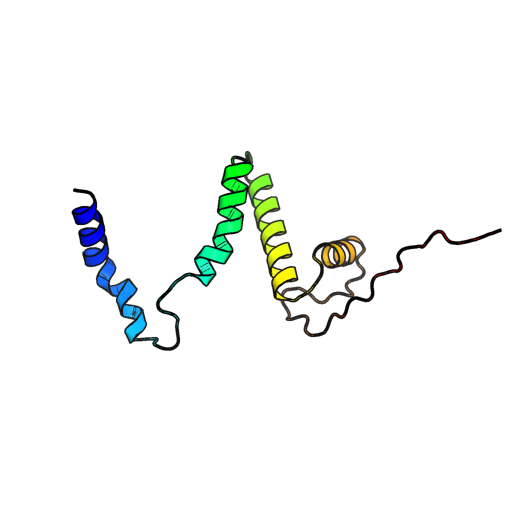 688 C C . ALA A 1 85 ? 5.911 -2.287 -22.704 1.00 91.81 85 ALA A C 1
ATOM 690 O O . ALA A 1 85 ? 5.844 -2.574 -23.896 1.00 91.81 85 ALA A O 1
ATOM 691 N N . GLY A 1 86 ? 4.957 -1.565 -22.103 1.00 89.19 86 GLY A N 1
ATOM 692 C CA . GLY A 1 86 ? 3.788 -1.018 -22.802 1.00 89.19 86 GLY A CA 1
ATOM 693 C C . GLY A 1 86 ? 2.769 -2.065 -23.265 1.00 89.19 86 GLY A C 1
ATOM 694 O O . GLY A 1 86 ? 1.910 -1.753 -24.088 1.00 89.19 86 GLY A O 1
ATOM 695 N N . LEU A 1 87 ? 2.839 -3.291 -22.739 1.00 87.31 87 LEU A N 1
ATOM 696 C CA . LEU A 1 87 ? 1.988 -4.408 -23.155 1.00 87.31 87 LEU A CA 1
ATOM 697 C C . LEU A 1 87 ? 0.533 -4.225 -22.693 1.00 87.31 87 LEU A C 1
ATOM 699 O O . LEU A 1 87 ? -0.391 -4.602 -23.410 1.00 87.31 87 LEU A O 1
ATOM 703 N N . ASN A 1 88 ? 0.331 -3.603 -21.523 1.00 86.38 88 ASN A N 1
ATOM 704 C CA . ASN A 1 88 ? -0.980 -3.294 -20.934 1.00 86.38 88 ASN A CA 1
ATOM 705 C C . ASN A 1 88 ? -1.938 -4.503 -20.841 1.00 86.38 88 ASN A C 1
ATOM 707 O O . ASN A 1 88 ? -3.159 -4.343 -20.903 1.00 86.38 88 ASN A O 1
ATOM 711 N N . VAL A 1 89 ? -1.397 -5.711 -20.671 1.00 86.25 89 VAL A N 1
ATOM 712 C CA . VAL A 1 89 ? -2.159 -6.962 -20.536 1.00 86.25 89 VAL A CA 1
ATOM 713 C C . VAL A 1 89 ? -2.770 -7.063 -19.141 1.00 86.25 89 VAL A C 1
ATOM 715 O O . VAL A 1 89 ? -3.858 -7.623 -18.969 1.00 86.25 89 VAL A O 1
ATOM 718 N N . ILE A 1 90 ? -2.092 -6.520 -18.124 1.00 85.06 90 ILE A N 1
ATOM 719 C CA . ILE A 1 90 ? -2.656 -6.440 -16.778 1.00 85.06 90 ILE A CA 1
ATOM 720 C C . ILE A 1 90 ? -3.560 -5.200 -16.715 1.00 85.06 90 ILE A C 1
ATOM 722 O O . ILE A 1 90 ? -3.100 -4.080 -16.979 1.00 85.06 90 ILE A O 1
ATOM 726 N N . PRO A 1 91 ? -4.844 -5.341 -16.330 1.00 86.12 91 PRO A N 1
ATOM 727 C CA . PRO A 1 91 ? -5.717 -4.188 -16.177 1.00 86.12 91 PRO A CA 1
ATOM 728 C C . PRO A 1 91 ? -5.163 -3.189 -15.154 1.00 86.12 91 PRO A C 1
ATOM 730 O O . PRO A 1 91 ? -4.347 -3.519 -14.290 1.00 86.12 91 PRO A O 1
ATOM 733 N N . SER A 1 92 ? -5.605 -1.937 -15.255 1.00 85.75 92 SER A N 1
ATOM 734 C CA . SER A 1 92 ? -5.253 -0.914 -14.267 1.00 85.75 92 SER A CA 1
ATOM 735 C C . SER A 1 92 ? -5.610 -1.384 -12.856 1.00 85.75 92 SER A C 1
ATOM 737 O O . SER A 1 92 ? -6.720 -1.864 -12.631 1.00 85.75 92 SER A O 1
ATOM 739 N N . LEU A 1 93 ? -4.707 -1.157 -11.895 1.00 84.88 93 LEU A N 1
A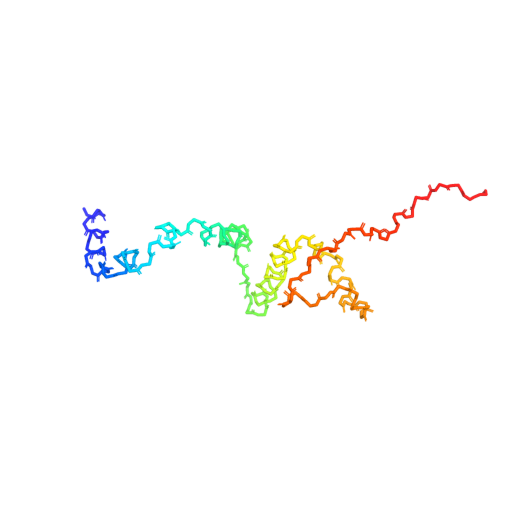TOM 740 C CA . LEU A 1 93 ? -4.932 -1.467 -10.478 1.00 84.88 93 LEU A CA 1
ATOM 741 C C . LEU A 1 93 ? -6.114 -0.697 -9.869 1.00 84.88 93 LEU A C 1
ATOM 743 O O . LEU A 1 93 ? -6.586 -1.063 -8.796 1.00 84.88 93 LEU A O 1
ATOM 747 N N . SER A 1 94 ? -6.608 0.353 -10.535 1.00 83.12 94 SER A N 1
ATOM 748 C CA . SER A 1 94 ? -7.848 1.030 -10.138 1.00 83.12 94 SER A CA 1
ATOM 749 C C . SER A 1 94 ? -9.080 0.126 -10.260 1.00 83.12 94 SER A C 1
ATOM 751 O O . SER A 1 94 ? -10.068 0.344 -9.563 1.00 83.12 94 SER A O 1
ATOM 753 N N . ARG A 1 95 ? -9.022 -0.905 -11.110 1.00 80.12 95 ARG A N 1
ATOM 754 C CA . ARG A 1 95 ? -10.067 -1.915 -11.269 1.00 80.12 95 ARG A CA 1
ATOM 755 C C . ARG A 1 95 ? -9.635 -3.220 -10.584 1.00 80.12 95 ARG A C 1
ATOM 757 O O . ARG A 1 95 ? -8.472 -3.596 -10.703 1.00 80.12 95 ARG A O 1
ATOM 764 N N . PRO A 1 96 ? -10.542 -3.944 -9.905 1.00 73.94 96 PRO A N 1
ATOM 765 C CA . PRO A 1 96 ? -10.242 -5.275 -9.391 1.00 73.94 96 PRO A CA 1
ATOM 766 C C . PRO A 1 96 ? -9.902 -6.244 -10.530 1.00 73.94 96 PRO A C 1
ATOM 768 O O . PRO A 1 96 ? -10.725 -6.498 -11.412 1.00 73.94 96 PRO A O 1
ATOM 771 N N . VAL A 1 97 ? -8.700 -6.808 -10.498 1.00 71.44 97 VAL A N 1
ATOM 772 C CA . VAL A 1 97 ? -8.228 -7.833 -11.430 1.00 71.44 97 VAL A CA 1
ATOM 773 C C . VAL A 1 97 ? -8.586 -9.213 -10.867 1.00 71.44 97 VAL A C 1
ATOM 775 O O . VAL A 1 97 ? -7.732 -9.977 -10.424 1.00 71.44 97 VAL A O 1
ATOM 778 N N . ALA A 1 98 ? -9.879 -9.538 -10.824 1.00 60.03 98 ALA A N 1
ATOM 779 C CA . ALA A 1 98 ? -10.318 -10.882 -10.457 1.00 60.03 98 ALA A CA 1
ATOM 780 C C . ALA A 1 98 ? -9.978 -11.856 -11.601 1.00 60.03 98 ALA A C 1
ATOM 782 O O . ALA A 1 98 ? -10.478 -11.701 -12.712 1.00 60.03 98 ALA A O 1
ATOM 783 N N . GLY A 1 99 ? -9.117 -12.846 -11.341 1.00 60.56 99 GLY A N 1
ATOM 784 C CA . GLY A 1 99 ? -8.843 -13.939 -12.285 1.00 60.56 99 GLY A CA 1
ATOM 785 C C . GLY A 1 99 ? -7.531 -13.865 -13.075 1.00 60.56 99 GLY A C 1
ATOM 786 O O . GLY A 1 99 ? -7.360 -14.654 -14.002 1.00 60.56 99 GLY A O 1
ATOM 787 N N . TRP A 1 100 ? -6.576 -12.991 -12.721 1.00 61.00 100 TRP A N 1
ATOM 788 C CA . TRP A 1 100 ? -5.222 -13.065 -13.295 1.00 61.00 100 TRP A CA 1
ATOM 789 C C . TRP A 1 100 ? -4.471 -14.289 -12.745 1.00 61.00 100 TRP A C 1
ATOM 791 O O . TRP A 1 100 ? -3.736 -14.236 -11.760 1.00 61.00 100 TRP A O 1
ATOM 801 N N . VAL A 1 101 ? -4.695 -15.436 -13.379 1.00 54.81 101 VAL A N 1
ATOM 802 C CA . VAL A 1 101 ? -3.950 -16.669 -13.127 1.00 54.81 101 VAL A CA 1
ATOM 803 C C . VAL A 1 101 ? -2.569 -16.525 -13.759 1.00 54.81 101 VAL A C 1
ATOM 805 O O . VAL A 1 101 ? -2.451 -16.191 -14.937 1.00 54.81 101 VAL A O 1
ATOM 808 N N . ARG A 1 102 ? -1.512 -16.786 -12.978 1.00 52.53 102 ARG A N 1
ATOM 809 C CA . ARG A 1 102 ? -0.122 -16.862 -13.456 1.00 52.53 102 ARG A CA 1
ATOM 810 C C . ARG A 1 102 ? -0.045 -17.696 -14.743 1.00 52.53 102 ARG A C 1
ATOM 812 O O . ARG A 1 102 ? 0.018 -18.918 -14.672 1.00 52.53 102 ARG A O 1
ATOM 819 N N . ARG A 1 103 ? 0.107 -17.060 -15.902 1.00 48.72 103 ARG A N 1
ATOM 820 C CA . ARG A 1 103 ? 0.975 -17.614 -16.942 1.00 48.72 103 ARG A CA 1
ATOM 821 C C . ARG A 1 103 ? 2.350 -17.032 -16.657 1.00 48.72 103 ARG A C 1
ATOM 823 O O . ARG A 1 103 ? 2.591 -15.862 -16.925 1.00 48.72 103 ARG A O 1
ATOM 830 N N . ARG A 1 104 ? 3.222 -17.799 -15.991 1.00 41.88 104 ARG A N 1
ATOM 831 C CA . ARG A 1 104 ? 4.650 -17.452 -15.975 1.00 41.88 104 ARG A CA 1
ATOM 832 C C . ARG A 1 104 ? 5.095 -17.442 -17.446 1.00 41.88 104 ARG A C 1
ATOM 834 O O . ARG A 1 104 ? 4.900 -18.474 -18.089 1.00 41.88 104 ARG A O 1
ATOM 841 N N . PRO A 1 105 ? 5.663 -16.351 -17.989 1.00 39.06 105 PRO A N 1
ATOM 842 C CA . PRO A 1 105 ? 6.488 -16.474 -19.182 1.00 39.06 105 PRO A CA 1
ATOM 843 C C . PRO A 1 105 ? 7.588 -17.478 -18.833 1.00 39.06 105 PRO A C 1
ATOM 845 O O . PRO A 1 105 ? 8.125 -17.435 -17.720 1.00 39.06 105 PRO A O 1
ATOM 848 N N . GLY A 1 106 ? 7.803 -18.457 -19.710 1.00 38.41 106 GLY A N 1
ATOM 849 C CA . GLY A 1 106 ? 8.639 -19.619 -19.440 1.00 38.41 106 GLY A CA 1
ATOM 850 C C . GLY A 1 106 ? 9.982 -19.226 -18.839 1.00 38.41 106 GLY A C 1
ATOM 851 O O . GLY A 1 106 ? 10.703 -18.392 -19.375 1.00 38.41 106 GLY A O 1
ATOM 852 N N . THR A 1 107 ? 10.336 -19.862 -17.725 1.00 41.16 107 THR A N 1
ATOM 853 C CA . THR A 1 107 ? 11.746 -20.066 -17.422 1.00 41.16 107 THR A CA 1
ATOM 854 C C . THR A 1 107 ? 12.306 -20.853 -18.595 1.00 41.16 107 THR A C 1
ATOM 856 O O . THR A 1 107 ? 11.893 -21.993 -18.812 1.00 41.16 107 THR A O 1
ATOM 859 N N . CYS A 1 108 ? 13.188 -20.239 -19.376 1.00 35.22 108 CYS A N 1
ATOM 860 C CA . CYS A 1 108 ? 14.018 -20.939 -20.338 1.00 35.22 108 CYS A CA 1
ATOM 861 C C . CYS A 1 108 ? 14.858 -21.942 -19.535 1.00 35.22 108 CYS A C 1
ATOM 863 O O . CYS A 1 108 ? 15.902 -21.590 -18.988 1.00 35.22 108 CYS A O 1
ATOM 865 N N . SER A 1 109 ? 14.365 -23.170 -19.370 1.00 41.06 109 SER A N 1
ATOM 866 C CA . SER A 1 109 ? 15.211 -24.276 -18.949 1.00 41.06 109 SER A CA 1
ATOM 867 C C . SER A 1 109 ? 16.201 -24.476 -20.079 1.00 41.06 109 SER A C 1
ATOM 869 O O . SER A 1 109 ? 15.824 -24.905 -21.166 1.00 41.06 109 SER A O 1
ATOM 871 N N . ASN A 1 110 ? 17.457 -24.122 -19.828 1.00 41.38 110 ASN A N 1
ATOM 872 C CA . ASN A 1 110 ? 18.571 -24.566 -20.644 1.00 41.38 110 ASN A CA 1
ATOM 873 C C . ASN A 1 110 ? 18.645 -26.092 -20.473 1.00 41.38 110 ASN A C 1
ATOM 875 O O . ASN A 1 110 ? 19.267 -26.603 -19.546 1.00 41.38 110 ASN A O 1
ATOM 879 N N . ALA A 1 111 ? 17.893 -26.809 -21.299 1.00 40.56 111 ALA A N 1
ATOM 880 C CA . ALA A 1 111 ? 17.897 -28.253 -21.399 1.00 40.56 111 ALA A CA 1
ATOM 881 C C . ALA A 1 111 ? 17.996 -28.589 -22.887 1.00 40.56 111 ALA A C 1
ATOM 883 O O . ALA A 1 111 ? 17.005 -28.532 -23.605 1.00 40.56 111 ALA A O 1
ATOM 884 N N . GLY A 1 112 ? 19.222 -28.899 -23.313 1.00 40.84 112 GLY A N 1
ATOM 885 C CA . GLY A 1 112 ? 19.515 -29.681 -24.510 1.00 40.84 112 GLY A CA 1
ATOM 886 C C . GLY A 1 112 ? 19.194 -29.025 -25.851 1.00 40.84 112 GLY A C 1
ATOM 887 O O . GLY A 1 112 ? 18.148 -29.286 -26.432 1.00 40.84 112 GLY A O 1
ATOM 888 N N . CYS A 1 113 ? 20.167 -28.304 -26.403 1.00 29.88 113 CYS A N 1
ATOM 889 C CA . CYS A 1 113 ? 20.334 -28.200 -27.849 1.00 29.88 113 CYS A CA 1
ATOM 890 C C . CYS A 1 113 ? 21.748 -28.675 -28.188 1.00 29.88 113 CYS A C 1
ATOM 892 O O . CYS A 1 113 ? 22.690 -28.032 -27.737 1.00 29.88 113 CYS A O 1
ATOM 894 N N . GLY A 1 114 ? 21.834 -29.760 -28.970 1.00 34.28 114 GLY A N 1
ATOM 895 C CA . GLY A 1 114 ? 22.937 -30.082 -29.891 1.00 34.28 114 GLY A CA 1
ATOM 896 C C . GLY A 1 114 ? 24.303 -30.344 -29.289 1.00 34.28 114 GLY A C 1
ATOM 897 O O . GLY A 1 114 ? 25.010 -29.353 -29.020 1.00 34.28 114 GLY A O 1
#

pLDDT: mean 80.25, std 16.01, range [29.88, 92.12]

Secondary structure (DSSP, 8-state):
-HHHHHHHHHHHTTHHHHGGGT-TTS-S--HHHHHHHHHHHHHHHHHT--SSHHHHHHHHHHHHHHHHHHHHT--HHHHHHHHHTT---SPPTTS--TT----PPP--------

Sequence (114 aa):
MACDQVLRGFQRNQAEPLRVLDRPDLPIHNNRGETDLRDRVKKRRISAGARSEVGRQCRDTFASLEKTCRKQGVSFWAYLEDRVAGLNVIPSLSRPVAGWVRRRPGTCSNAGCG

Foldseek 3Di:
DVVVVVVVVCVVCVVVLCCCVVPVVDDSDPVVVCVLCVVVVVVCVVVVADPDPVRNVVVVVLSVLCVLCVVLVHDSVVVVCCVVVVVCPQPPSVDRPPPPDDPDPDPPPPDDDD